Protein AF-A0A9P9IF62-F1 (afdb_monomer_lite)

pLDDT: mean 86.88, std 13.49, range [41.84, 97.5]

InterPro domains:
  IPR002110 Ankyrin repeat [PF12796] (2-82)
  IPR002110 Ankyrin repeat [PS50088] (25-49)
  IPR036770 Ankyrin repeat-containing domain superfamily [G3DSA:1.25.40.20] (1-94)
  IPR036770 Ankyrin repeat-containing domain superfamily [SSF48403] (2-82)

Structure (mmCIF, N/CA/C/O backbone):
data_AF-A0A9P9IF62-F1
#
_entry.id   AF-A0A9P9IF62-F1
#
loop_
_atom_site.group_PDB
_atom_site.id
_atom_site.type_symbol
_atom_site.label_atom_id
_atom_site.label_alt_id
_atom_site.label_comp_id
_atom_site.label_asym_id
_atom_site.label_entity_id
_atom_site.label_seq_id
_atom_site.pdbx_PDB_ins_code
_atom_site.Cartn_x
_atom_site.Cartn_y
_atom_site.Cartn_z
_atom_site.occupancy
_atom_site.B_iso_or_equiv
_atom_site.auth_seq_id
_atom_site.auth_comp_id
_atom_site.auth_asym_id
_atom_site.auth_atom_id
_atom_site.pdbx_PDB_model_num
ATOM 1 N N . MET A 1 1 ? -1.780 19.507 9.208 1.00 41.84 1 MET A N 1
ATOM 2 C CA . MET A 1 1 ? -2.387 19.306 7.871 1.00 41.84 1 MET A CA 1
ATOM 3 C C . MET A 1 1 ? -3.417 18.194 8.026 1.00 41.84 1 MET A C 1
ATOM 5 O O . MET A 1 1 ? -3.038 17.039 7.921 1.00 41.84 1 MET A O 1
ATOM 9 N N . ASN A 1 2 ? -4.679 18.530 8.326 1.00 54.03 2 ASN A N 1
ATOM 10 C CA . ASN A 1 2 ? -5.726 17.548 8.687 1.00 54.03 2 ASN A CA 1
ATOM 11 C C . ASN A 1 2 ? -6.771 17.348 7.570 1.00 54.03 2 ASN A C 1
ATOM 13 O O . ASN A 1 2 ? -7.780 16.687 7.770 1.00 54.03 2 ASN A O 1
ATOM 17 N N . GLY A 1 3 ? -6.542 17.911 6.377 1.00 67.19 3 GLY A N 1
ATOM 18 C CA . GLY A 1 3 ? -7.518 17.859 5.282 1.00 67.19 3 GLY A CA 1
ATOM 19 C C . GLY A 1 3 ? -7.809 16.440 4.783 1.00 67.19 3 GLY A C 1
ATOM 20 O O . GLY A 1 3 ? -8.952 16.134 4.467 1.00 67.19 3 GLY A O 1
ATOM 21 N N . HIS A 1 4 ? -6.807 15.555 4.759 1.00 76.94 4 HIS A N 1
ATOM 22 C CA . HIS A 1 4 ? -7.005 14.176 4.298 1.00 76.94 4 HIS A CA 1
ATOM 23 C C . HIS A 1 4 ? -7.876 13.350 5.253 1.00 76.94 4 HIS A C 1
ATOM 25 O O . HIS A 1 4 ? -8.648 12.519 4.794 1.00 76.94 4 HIS A O 1
ATOM 31 N N . GLU A 1 5 ? -7.788 13.602 6.560 1.00 81.75 5 GLU A N 1
ATOM 32 C CA . GLU A 1 5 ? -8.611 12.929 7.569 1.00 81.75 5 GLU A CA 1
ATOM 33 C C . GLU A 1 5 ? -10.081 13.336 7.431 1.00 81.75 5 GLU A C 1
ATOM 35 O O . GLU A 1 5 ? -10.949 12.476 7.316 1.00 81.75 5 GLU A O 1
ATOM 40 N N . THR A 1 6 ? -10.366 14.642 7.347 1.00 84.94 6 THR A N 1
ATOM 41 C CA . THR A 1 6 ? -11.736 15.144 7.149 1.00 84.94 6 THR A CA 1
ATOM 42 C C . THR A 1 6 ? -12.363 14.583 5.875 1.00 84.94 6 THR A C 1
ATOM 44 O O . THR A 1 6 ? -13.526 14.182 5.886 1.00 84.94 6 THR A O 1
ATOM 47 N N . VAL A 1 7 ? -11.598 14.522 4.781 1.00 88.06 7 VAL A N 1
ATOM 48 C CA . VAL A 1 7 ? -12.068 13.937 3.520 1.00 88.06 7 VAL A CA 1
ATOM 49 C C . VAL A 1 7 ? -12.332 12.439 3.677 1.00 88.06 7 VAL A C 1
ATOM 51 O O . VAL A 1 7 ? -13.394 11.987 3.264 1.00 88.06 7 VAL A O 1
ATOM 54 N N . ALA A 1 8 ? -11.430 11.686 4.315 1.00 87.25 8 ALA A N 1
ATOM 55 C CA . ALA A 1 8 ? -11.619 10.255 4.555 1.00 87.25 8 ALA A CA 1
ATOM 56 C C . ALA A 1 8 ? -12.879 9.978 5.390 1.00 87.25 8 ALA A C 1
ATOM 58 O O . ALA A 1 8 ? -13.708 9.176 4.978 1.00 87.25 8 ALA A O 1
ATOM 59 N N . ILE A 1 9 ? -13.073 10.696 6.502 1.00 85.88 9 ILE A N 1
ATOM 60 C CA . ILE A 1 9 ? -14.276 10.580 7.344 1.00 85.88 9 ILE A CA 1
ATOM 61 C C . ILE A 1 9 ? -15.540 10.893 6.535 1.00 85.88 9 ILE A C 1
ATOM 63 O O . ILE A 1 9 ? -16.528 10.172 6.626 1.00 85.88 9 ILE A O 1
ATOM 67 N N . THR A 1 10 ? -15.508 11.958 5.729 1.00 87.88 10 THR A N 1
ATOM 68 C CA . THR A 1 10 ? -16.667 12.372 4.925 1.00 87.88 10 THR A CA 1
ATOM 69 C C . THR A 1 10 ? -17.027 11.321 3.875 1.00 87.88 10 THR A C 1
ATOM 71 O O . THR A 1 10 ? -18.202 11.005 3.712 1.00 87.88 10 THR A O 1
ATOM 74 N N . LEU A 1 11 ? -16.032 10.767 3.175 1.00 87.75 11 LEU A N 1
ATOM 75 C CA . LEU A 1 11 ? -16.247 9.739 2.155 1.00 87.75 11 LEU A CA 1
ATOM 76 C C . LEU A 1 11 ? -16.741 8.427 2.770 1.00 87.75 11 LEU A C 1
ATOM 78 O O . LEU A 1 11 ? -17.715 7.864 2.286 1.00 87.75 11 LEU A O 1
ATOM 82 N N . LEU A 1 12 ? -16.120 7.974 3.861 1.00 88.62 12 LEU A N 1
ATOM 83 C CA . LEU A 1 12 ? -16.495 6.733 4.549 1.00 88.62 12 LEU A CA 1
ATOM 84 C C . LEU A 1 12 ? -17.864 6.813 5.241 1.00 88.62 12 LEU A C 1
ATOM 86 O O . LEU A 1 12 ? -18.429 5.784 5.594 1.00 88.62 12 LEU A O 1
ATOM 90 N N . GLY A 1 13 ? -18.409 8.017 5.436 1.00 85.94 13 GLY A N 1
ATOM 91 C CA . GLY A 1 13 ? -19.774 8.219 5.924 1.00 85.94 13 GLY A CA 1
ATOM 92 C C . GLY A 1 13 ? -20.861 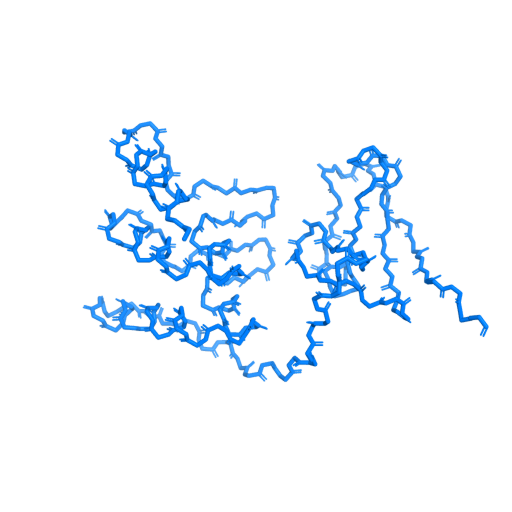8.011 4.863 1.00 85.94 13 GLY A C 1
ATOM 93 O O . GLY A 1 13 ? -22.040 8.131 5.184 1.00 85.94 13 GLY A O 1
ATOM 94 N N . HIS A 1 14 ? -20.490 7.750 3.608 1.00 90.69 14 HIS A N 1
ATOM 95 C CA . HIS A 1 14 ? -21.425 7.514 2.514 1.00 90.69 14 HIS A CA 1
ATOM 96 C C . HIS A 1 14 ? -21.597 6.006 2.276 1.00 90.69 14 HIS A C 1
ATOM 98 O O . HIS A 1 14 ? -20.632 5.330 1.936 1.00 90.69 14 HIS A O 1
ATOM 104 N N . ASP A 1 15 ? -22.830 5.494 2.352 1.00 84.88 15 ASP A N 1
ATOM 105 C CA . ASP A 1 15 ? -23.142 4.051 2.241 1.00 84.88 15 ASP A CA 1
ATOM 106 C C . ASP A 1 15 ? -22.681 3.386 0.928 1.00 84.88 15 ASP A C 1
ATOM 108 O O . ASP A 1 15 ? -22.617 2.166 0.822 1.00 84.88 15 ASP A O 1
ATOM 112 N N . SER A 1 16 ? -22.397 4.182 -0.105 1.00 90.50 16 SER A N 1
ATOM 113 C CA . SER A 1 16 ? -21.923 3.705 -1.407 1.00 90.50 16 SER A CA 1
ATOM 114 C C . SER A 1 16 ? -20.410 3.485 -1.477 1.00 90.50 16 SER A C 1
ATOM 116 O O . SER A 1 16 ? -19.918 3.061 -2.520 1.00 90.50 16 SER A O 1
ATOM 118 N N . VAL A 1 17 ? -19.660 3.862 -0.440 1.00 92.25 17 VAL A N 1
ATOM 119 C CA . VAL A 1 17 ? -18.202 3.737 -0.410 1.00 92.25 17 VAL A CA 1
ATOM 120 C C . VAL A 1 17 ? -17.829 2.411 0.234 1.00 92.25 17 VAL A C 1
ATOM 122 O O . VAL A 1 17 ? -18.095 2.193 1.411 1.00 92.25 17 VAL A O 1
ATOM 125 N N . ASP A 1 18 ? -17.178 1.549 -0.541 1.00 93.94 18 ASP A N 1
ATOM 126 C CA . ASP A 1 18 ? -16.576 0.319 -0.037 1.00 93.94 18 ASP A CA 1
ATOM 127 C C . ASP A 1 18 ? -15.194 0.632 0.577 1.00 93.94 18 ASP A C 1
ATOM 129 O O . ASP A 1 18 ? -14.291 1.078 -0.144 1.00 93.94 18 ASP A O 1
ATOM 133 N N . PRO A 1 19 ? -15.003 0.445 1.898 1.00 94.31 19 PRO A N 1
ATOM 134 C CA . PRO A 1 19 ? -13.738 0.732 2.567 1.00 94.31 19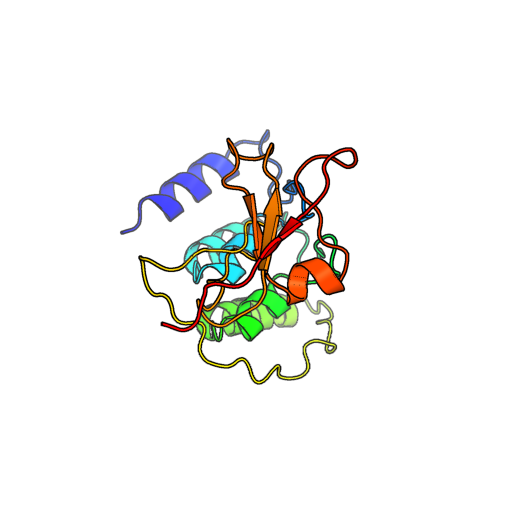 PRO A CA 1
ATOM 135 C C . PRO A 1 19 ? -12.626 -0.281 2.248 1.00 94.31 19 PRO A C 1
ATOM 137 O O . PRO A 1 19 ? -11.471 -0.006 2.582 1.00 94.31 19 PRO A O 1
ATOM 140 N N . ASP A 1 20 ? -12.945 -1.403 1.595 1.00 96.06 20 ASP A N 1
ATOM 141 C CA . ASP A 1 20 ? -11.994 -2.424 1.143 1.00 96.06 20 ASP A CA 1
ATOM 142 C C . ASP A 1 20 ? -11.747 -2.387 -0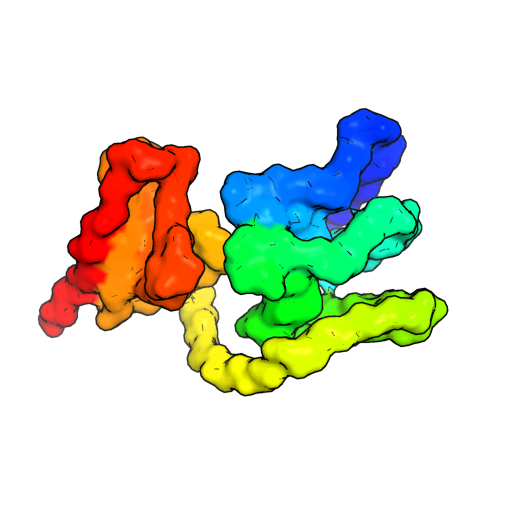.371 1.00 96.06 20 ASP A C 1
ATOM 144 O O . ASP A 1 20 ? -11.018 -3.232 -0.886 1.00 96.06 20 ASP A O 1
ATOM 148 N N . GLN A 1 21 ? -12.279 -1.390 -1.090 1.00 96.00 21 GLN A N 1
ATOM 149 C CA . GLN A 1 21 ? -12.097 -1.280 -2.537 1.00 96.00 21 GLN A CA 1
ATOM 150 C C . GLN A 1 21 ? -10.613 -1.317 -2.931 1.00 96.00 21 GLN A C 1
ATOM 152 O O . GLN A 1 21 ? -9.839 -0.406 -2.629 1.00 96.00 21 GLN A O 1
ATOM 157 N N . GLU A 1 22 ? -10.237 -2.361 -3.661 1.00 96.44 22 GLU A N 1
ATOM 158 C CA . GLU A 1 22 ? -8.861 -2.604 -4.081 1.00 96.44 22 GLU A CA 1
ATOM 159 C C . GLU A 1 22 ? -8.464 -1.762 -5.302 1.00 96.44 22 GLU A C 1
ATOM 161 O O . GLU A 1 22 ? -9.281 -1.496 -6.194 1.00 96.44 22 GLU A O 1
ATOM 166 N N . ASP A 1 23 ? -7.188 -1.365 -5.351 1.00 94.88 23 ASP A N 1
ATOM 167 C CA . ASP A 1 23 ? -6.550 -0.855 -6.564 1.00 94.88 23 ASP A CA 1
ATOM 168 C C . ASP A 1 23 ? -6.139 -1.987 -7.530 1.00 94.88 23 ASP A C 1
ATOM 170 O O . ASP A 1 23 ? -6.380 -3.168 -7.290 1.00 94.88 23 ASP A O 1
ATOM 174 N N . HIS A 1 24 ? -5.488 -1.635 -8.644 1.00 94.88 24 HIS A N 1
ATOM 175 C CA . HIS A 1 24 ? -5.039 -2.608 -9.652 1.00 94.88 24 HIS A CA 1
ATOM 176 C C . HIS A 1 24 ? -4.082 -3.687 -9.104 1.00 94.88 24 HIS A C 1
ATOM 178 O O . HIS A 1 24 ? -3.949 -4.749 -9.705 1.00 94.88 24 HIS A O 1
ATOM 184 N N . TYR A 1 25 ? -3.413 -3.427 -7.980 1.00 95.00 25 TYR A N 1
ATOM 185 C CA . TYR A 1 25 ? -2.469 -4.345 -7.350 1.00 95.00 25 TYR A CA 1
ATOM 186 C C . TYR A 1 25 ? -3.044 -5.028 -6.108 1.00 95.00 25 TYR A C 1
ATOM 188 O O . TYR A 1 25 ? -2.275 -5.628 -5.356 1.00 95.00 25 TYR A O 1
ATOM 196 N N . GLY A 1 26 ? -4.354 -4.930 -5.863 1.00 95.56 26 GLY A N 1
ATOM 197 C CA . GLY A 1 26 ? -4.997 -5.497 -4.676 1.00 95.56 26 GLY A CA 1
ATOM 198 C C . GLY A 1 26 ? -4.762 -4.676 -3.404 1.00 95.56 26 GLY A C 1
ATOM 199 O O . GLY A 1 26 ? -5.008 -5.153 -2.301 1.00 95.56 26 GLY A O 1
ATOM 200 N N . SER A 1 27 ? -4.222 -3.456 -3.505 1.00 95.44 27 SER A N 1
ATOM 201 C CA . SER A 1 27 ? -3.987 -2.629 -2.319 1.00 95.44 27 SER A CA 1
ATOM 202 C C . SER A 1 27 ? -5.310 -2.030 -1.845 1.00 95.44 27 SER A C 1
ATOM 204 O O . SER A 1 27 ? -5.935 -1.253 -2.566 1.00 95.44 27 SER A O 1
ATOM 206 N N . THR A 1 28 ? -5.708 -2.338 -0.612 1.00 96.62 28 THR A N 1
ATOM 207 C CA . THR A 1 28 ? -6.861 -1.708 0.053 1.00 96.62 28 THR A CA 1
ATOM 208 C C . THR A 1 28 ? -6.501 -0.331 0.628 1.00 96.62 28 THR A C 1
ATOM 210 O O . THR A 1 28 ? -5.318 -0.075 0.907 1.00 96.62 28 THR A O 1
ATOM 213 N N . PRO A 1 29 ? -7.487 0.542 0.921 1.00 96.81 29 PRO A N 1
ATOM 214 C CA . PRO A 1 29 ? -7.255 1.818 1.600 1.00 96.81 29 PRO A CA 1
ATOM 215 C C . PRO A 1 29 ? -6.452 1.679 2.901 1.00 96.81 29 PRO A C 1
ATOM 217 O O . PRO A 1 29 ? -5.570 2.499 3.172 1.00 96.81 29 PRO A O 1
ATOM 220 N N . LEU A 1 30 ? -6.692 0.611 3.674 1.00 96.94 30 LEU A N 1
ATOM 221 C CA . LEU A 1 30 ? -5.964 0.322 4.912 1.00 96.94 30 LEU A CA 1
ATOM 222 C C . LEU A 1 30 ? -4.474 0.057 4.648 1.00 96.94 30 LEU A C 1
ATOM 224 O O . LEU A 1 30 ? -3.611 0.633 5.316 1.00 96.94 30 LEU A O 1
ATOM 228 N N . SER A 1 31 ? -4.156 -0.769 3.647 1.00 95.56 31 SER A N 1
ATOM 229 C CA . SER A 1 31 ? -2.768 -1.083 3.282 1.00 95.56 31 SER A CA 1
ATOM 230 C C . SER A 1 31 ? -2.016 0.129 2.713 1.00 95.56 31 SER A C 1
ATOM 232 O O . SER A 1 31 ? -0.848 0.349 3.046 1.00 95.56 31 SER A O 1
ATOM 234 N N . ILE A 1 32 ? -2.694 0.974 1.929 1.00 94.94 32 ILE A N 1
ATOM 235 C CA . ILE A 1 32 ? -2.136 2.215 1.374 1.00 94.94 32 ILE A CA 1
ATOM 236 C C . ILE A 1 32 ? -1.850 3.219 2.498 1.00 94.94 32 ILE A C 1
ATOM 238 O O . ILE A 1 32 ? -0.773 3.820 2.539 1.00 94.94 32 ILE A O 1
ATOM 242 N N . ALA A 1 33 ? -2.776 3.393 3.445 1.00 95.62 33 ALA A N 1
ATOM 243 C CA . ALA A 1 33 ? -2.580 4.289 4.582 1.00 95.62 33 ALA A CA 1
ATOM 244 C C . ALA A 1 33 ? -1.378 3.859 5.442 1.00 95.62 33 ALA A C 1
ATOM 246 O O . ALA A 1 33 ? -0.542 4.699 5.799 1.00 95.62 33 ALA A O 1
ATOM 247 N N . ALA A 1 34 ? -1.237 2.552 5.691 1.00 94.44 34 ALA A N 1
ATOM 248 C CA . ALA A 1 34 ? -0.102 1.996 6.420 1.00 94.44 34 ALA A CA 1
ATOM 249 C C . ALA A 1 34 ? 1.236 2.204 5.693 1.00 94.44 34 ALA A C 1
ATOM 251 O O . ALA A 1 34 ? 2.225 2.618 6.306 1.00 94.44 34 ALA A O 1
ATOM 252 N N . ARG A 1 35 ? 1.243 2.024 4.367 1.00 91.75 35 ARG A N 1
ATOM 253 C CA . ARG A 1 35 ? 2.400 2.239 3.483 1.00 91.75 35 ARG A CA 1
ATOM 254 C C . ARG A 1 35 ? 2.906 3.688 3.460 1.00 91.75 35 ARG A C 1
ATOM 256 O O . ARG A 1 35 ? 4.079 3.915 3.165 1.00 91.75 35 ARG A O 1
ATOM 263 N N . HIS A 1 36 ? 2.053 4.673 3.743 1.00 90.81 36 HIS A N 1
ATOM 264 C CA . HIS A 1 36 ? 2.366 6.102 3.593 1.00 90.81 36 HIS A CA 1
ATOM 265 C C . HIS A 1 36 ? 2.403 6.896 4.910 1.00 90.81 36 HIS A C 1
ATOM 267 O O . HIS A 1 36 ? 2.267 8.123 4.878 1.00 90.81 36 HIS A O 1
ATOM 273 N N . TYR A 1 37 ? 2.609 6.239 6.057 1.00 91.88 37 TYR A N 1
ATOM 274 C CA . TYR A 1 37 ? 2.677 6.899 7.373 1.00 91.88 37 TYR A CA 1
ATOM 275 C C . TYR A 1 37 ? 1.419 7.713 7.703 1.00 91.88 37 TYR A C 1
ATOM 277 O O . TYR A 1 37 ? 1.483 8.811 8.258 1.00 91.88 37 TYR A O 1
ATOM 285 N N . ARG A 1 38 ? 0.245 7.208 7.304 1.00 94.38 38 ARG A N 1
ATOM 286 C CA . ARG A 1 38 ? -1.048 7.865 7.534 1.00 94.38 38 ARG A CA 1
ATOM 287 C C . ARG A 1 38 ? -1.784 7.237 8.715 1.00 94.38 38 ARG A C 1
ATOM 289 O O . ARG A 1 38 ? -2.927 6.817 8.569 1.00 94.38 38 ARG A O 1
ATOM 296 N N . THR A 1 39 ? -1.144 7.221 9.885 1.00 96.06 39 THR A N 1
ATOM 297 C CA . THR A 1 39 ? -1.669 6.594 11.113 1.00 96.06 39 THR A CA 1
ATOM 298 C C . THR A 1 39 ? -3.090 7.051 11.463 1.00 96.06 39 THR A C 1
ATOM 300 O O . THR A 1 39 ? -3.931 6.230 11.811 1.00 96.06 39 THR A O 1
ATOM 303 N N . GLU A 1 40 ? -3.415 8.337 11.303 1.00 95.19 40 GLU A N 1
ATOM 304 C CA . GLU A 1 40 ? -4.778 8.824 11.579 1.00 95.19 40 GLU A CA 1
ATOM 305 C C . GLU A 1 40 ? -5.820 8.290 10.582 1.00 95.19 40 GLU A C 1
ATOM 307 O O . GLU A 1 40 ? -6.929 7.947 10.978 1.00 95.19 40 GLU A O 1
ATOM 312 N N . ILE A 1 41 ? -5.460 8.114 9.304 1.00 95.94 41 ILE A N 1
ATOM 313 C CA . ILE A 1 41 ? -6.355 7.483 8.318 1.00 95.94 41 ILE A CA 1
ATOM 314 C C . ILE A 1 41 ? -6.550 5.999 8.653 1.00 95.94 41 ILE A C 1
ATOM 316 O O . ILE A 1 41 ? -7.665 5.498 8.542 1.00 95.94 41 ILE A O 1
ATOM 320 N N . VAL A 1 42 ? -5.502 5.310 9.121 1.00 97.12 42 VAL A N 1
ATOM 321 C CA . VAL A 1 42 ? -5.608 3.926 9.614 1.00 97.12 42 VAL A CA 1
ATOM 322 C C . VAL A 1 42 ? -6.610 3.844 10.766 1.00 97.12 42 VAL A C 1
ATOM 324 O O . VAL A 1 42 ? -7.523 3.024 10.713 1.00 97.12 42 VAL A O 1
ATOM 327 N N . LYS A 1 43 ? -6.510 4.727 11.767 1.00 96.31 43 LYS A N 1
ATOM 328 C CA . LYS A 1 43 ? -7.466 4.771 12.886 1.00 96.31 43 LYS A CA 1
ATOM 329 C C . LYS A 1 43 ? -8.899 5.009 12.409 1.00 96.31 43 LYS A C 1
ATOM 331 O O . LYS A 1 43 ? -9.798 4.306 12.859 1.00 96.31 43 LYS A O 1
ATOM 336 N N . VAL A 1 44 ? -9.111 5.955 11.489 1.00 95.56 44 VAL A N 1
ATOM 337 C CA . VAL A 1 44 ? -10.437 6.236 10.908 1.00 95.56 44 VAL A CA 1
ATOM 338 C C . VAL A 1 44 ? -11.004 5.000 10.206 1.00 95.56 44 VAL A C 1
ATOM 340 O O . VAL A 1 44 ? -12.144 4.627 10.467 1.00 95.56 44 VAL A O 1
ATOM 343 N N . LEU A 1 45 ? -10.209 4.333 9.366 1.00 96.44 45 LEU A N 1
ATOM 344 C CA . LEU A 1 45 ? -10.618 3.125 8.646 1.00 96.44 45 LEU A CA 1
ATOM 345 C C . LEU A 1 45 ? -10.983 1.983 9.604 1.00 96.44 45 LEU A C 1
ATOM 347 O O . LEU A 1 45 ? -12.054 1.394 9.476 1.00 96.44 45 LEU A O 1
ATOM 351 N N . LEU A 1 46 ? -10.151 1.712 10.611 1.00 96.06 46 LEU A N 1
ATOM 352 C CA . LEU A 1 46 ? -10.412 0.678 11.619 1.00 96.06 46 LEU A CA 1
ATOM 353 C C . LEU A 1 46 ? -11.651 0.990 12.474 1.00 96.06 46 LEU A C 1
ATOM 355 O O . LEU A 1 46 ? -12.414 0.085 12.821 1.00 96.06 46 LEU A O 1
ATOM 359 N N . ALA A 1 47 ? -11.881 2.268 12.792 1.00 94.69 47 ALA A N 1
ATOM 360 C CA . ALA A 1 47 ? -13.034 2.714 13.571 1.00 94.69 47 ALA A CA 1
ATOM 361 C C . ALA A 1 47 ? -14.372 2.473 12.855 1.00 94.69 47 ALA A C 1
ATOM 363 O O . ALA A 1 47 ? -15.391 2.330 13.530 1.00 94.69 47 ALA A O 1
ATOM 364 N N . THR A 1 48 ? -14.382 2.363 11.520 1.00 91.69 48 THR A N 1
ATOM 365 C CA . THR A 1 48 ? -15.594 1.978 10.773 1.00 91.69 48 THR A CA 1
ATOM 366 C C . THR A 1 48 ? -16.070 0.568 11.124 1.00 91.69 48 THR A C 1
ATOM 368 O O . THR A 1 48 ? -17.258 0.276 11.014 1.00 91.69 48 THR A O 1
ATOM 371 N N . GLY A 1 49 ? -15.151 -0.317 11.533 1.00 90.56 49 GLY A N 1
ATOM 372 C CA . GLY A 1 49 ? -15.419 -1.730 11.795 1.00 90.56 49 GLY A CA 1
ATOM 373 C C . GLY A 1 49 ? -15.779 -2.561 10.560 1.00 90.56 49 GLY A C 1
ATOM 374 O O . GLY A 1 49 ? -16.098 -3.733 10.727 1.00 90.56 49 GLY A O 1
ATOM 375 N N . GLN A 1 50 ? -15.727 -1.977 9.361 1.00 91.44 50 GLN A N 1
ATOM 376 C CA . GLN A 1 50 ? -16.129 -2.615 8.103 1.00 91.44 50 GLN A CA 1
ATOM 377 C C . GLN A 1 50 ? -14.942 -3.151 7.295 1.00 91.44 50 GLN A C 1
ATOM 379 O O . GLN A 1 50 ? -15.145 -3.958 6.401 1.00 91.44 50 GLN A O 1
ATOM 384 N N . VAL A 1 51 ? -13.721 -2.717 7.621 1.00 94.75 51 VAL A N 1
ATOM 385 C CA . VAL A 1 51 ? -12.501 -3.102 6.898 1.00 94.75 51 VAL A CA 1
ATOM 386 C C . VAL A 1 51 ? -12.068 -4.537 7.187 1.00 94.75 51 VAL A C 1
ATOM 388 O O . VAL A 1 51 ? -12.046 -4.985 8.342 1.00 94.75 51 VAL A O 1
ATOM 391 N N . THR A 1 52 ? -11.616 -5.224 6.145 1.00 94.75 52 THR A N 1
ATOM 392 C CA . THR A 1 52 ? -10.995 -6.545 6.215 1.00 94.75 52 THR A CA 1
ATOM 393 C C . THR A 1 52 ? -9.534 -6.393 6.634 1.00 94.75 52 THR A C 1
ATOM 395 O O . THR A 1 52 ? -8.661 -6.025 5.848 1.00 94.75 52 THR A O 1
ATOM 398 N N . PHE A 1 53 ? -9.263 -6.663 7.913 1.00 92.94 53 PHE A N 1
ATOM 399 C CA . PHE A 1 53 ? -7.967 -6.396 8.547 1.00 92.94 53 PHE A CA 1
ATOM 400 C C . PHE A 1 53 ? -6.782 -7.117 7.882 1.00 92.94 53 PHE A C 1
ATOM 402 O O . PHE A 1 53 ? -5.719 -6.520 7.701 1.00 92.94 53 PHE A O 1
ATOM 409 N N . ASP A 1 54 ? -6.962 -8.387 7.517 1.00 91.06 54 ASP A N 1
ATOM 410 C CA . ASP A 1 54 ? -5.924 -9.277 6.988 1.00 91.06 54 ASP A CA 1
ATOM 411 C C . ASP A 1 54 ? -5.923 -9.373 5.455 1.00 91.06 54 ASP A C 1
ATOM 413 O O . ASP A 1 54 ? -5.300 -10.283 4.896 1.00 91.06 54 ASP A O 1
ATOM 417 N N . SER A 1 55 ? -6.587 -8.430 4.774 1.00 92.94 55 SER A N 1
ATOM 418 C CA . SER A 1 55 ? -6.563 -8.353 3.314 1.00 92.94 55 SER A CA 1
ATOM 419 C C . SER A 1 55 ? -5.124 -8.272 2.793 1.00 92.94 55 SER A C 1
ATOM 421 O O . SER A 1 55 ? -4.244 -7.633 3.389 1.00 92.94 55 SER A O 1
ATOM 423 N N . ARG A 1 56 ? -4.886 -8.967 1.680 1.00 92.81 56 ARG A N 1
ATOM 424 C CA . ARG A 1 56 ? -3.579 -9.111 1.046 1.00 92.81 56 ARG A CA 1
ATOM 425 C C . ARG A 1 56 ? -3.638 -8.558 -0.359 1.00 92.81 56 ARG A C 1
ATOM 427 O O . ARG A 1 56 ? -4.513 -8.932 -1.131 1.00 92.81 56 ARG A O 1
ATOM 434 N N . ASP A 1 57 ? -2.639 -7.757 -0.698 1.00 93.19 57 ASP A N 1
ATOM 435 C CA . ASP A 1 57 ? -2.452 -7.334 -2.078 1.00 93.19 57 ASP A CA 1
ATOM 436 C C . ASP A 1 57 ? -2.037 -8.511 -2.983 1.00 93.19 57 ASP A C 1
ATOM 438 O O . ASP A 1 57 ? -1.782 -9.625 -2.509 1.00 93.19 57 ASP A O 1
ATOM 442 N N . CYS A 1 58 ? -1.931 -8.288 -4.298 1.00 92.44 58 CYS A N 1
ATOM 443 C CA . CYS A 1 58 ? -1.591 -9.339 -5.270 1.00 92.44 58 CYS A CA 1
ATOM 444 C C . CYS A 1 58 ? -0.228 -10.014 -5.018 1.00 92.44 58 CYS A C 1
ATOM 446 O O . CYS A 1 58 ? 0.094 -11.015 -5.656 1.00 92.44 58 CYS A O 1
ATOM 448 N N . PHE A 1 59 ? 0.575 -9.483 -4.097 1.00 89.19 59 PHE A N 1
ATOM 449 C CA . PHE A 1 59 ? 1.882 -9.999 -3.712 1.00 89.19 59 PHE A CA 1
ATOM 450 C C . PHE A 1 59 ? 1.880 -10.611 -2.303 1.00 89.19 59 PHE A C 1
ATOM 452 O O . PHE A 1 59 ? 2.943 -10.918 -1.764 1.00 89.19 59 PHE A O 1
ATOM 459 N N . GLY A 1 60 ? 0.704 -10.786 -1.696 1.00 90.06 60 GLY A N 1
ATOM 460 C CA . GLY A 1 60 ? 0.534 -11.407 -0.386 1.00 90.06 60 GLY A CA 1
ATOM 461 C C . GLY A 1 60 ? 0.799 -10.479 0.801 1.00 90.06 60 GLY A C 1
ATOM 462 O O . GLY A 1 60 ? 0.910 -10.972 1.924 1.00 90.06 60 GLY A O 1
ATOM 463 N N . ARG A 1 61 ? 0.918 -9.162 0.587 1.00 90.44 61 ARG A N 1
ATOM 464 C CA . ARG A 1 61 ? 1.328 -8.201 1.624 1.00 90.44 61 ARG A CA 1
ATOM 465 C C . ARG A 1 61 ? 0.111 -7.599 2.321 1.00 90.44 61 ARG A C 1
ATOM 467 O O . ARG A 1 61 ? -0.813 -7.136 1.655 1.00 90.44 61 ARG A O 1
ATOM 474 N N . THR A 1 62 ? 0.135 -7.566 3.652 1.00 93.56 62 THR A N 1
ATOM 475 C CA . THR A 1 62 ? -0.922 -6.974 4.491 1.00 93.56 62 THR A CA 1
ATOM 476 C C . THR A 1 62 ? -0.626 -5.515 4.846 1.00 93.56 62 THR A C 1
ATOM 478 O O . THR A 1 62 ? 0.462 -4.989 4.590 1.00 93.56 62 THR A O 1
ATOM 481 N N . SER A 1 63 ? -1.588 -4.840 5.482 1.00 94.62 63 SER A N 1
ATOM 482 C CA . SER A 1 63 ? -1.382 -3.505 6.060 1.00 94.62 63 SER A CA 1
ATOM 483 C C . SER A 1 63 ? -0.250 -3.479 7.101 1.00 94.62 63 SER A C 1
ATOM 485 O O . SER A 1 63 ? 0.562 -2.551 7.089 1.00 94.62 63 SER A O 1
ATOM 487 N N . LEU A 1 64 ? -0.135 -4.516 7.939 1.00 93.75 64 LEU A N 1
ATOM 488 C CA . LEU A 1 64 ? 0.935 -4.644 8.933 1.00 93.75 64 LEU A CA 1
ATOM 489 C C . LEU A 1 64 ? 2.310 -4.836 8.281 1.00 93.75 64 LEU A C 1
ATOM 491 O O . LEU A 1 64 ? 3.258 -4.142 8.654 1.00 93.75 64 LEU A O 1
ATOM 495 N N . TRP A 1 65 ? 2.397 -5.687 7.252 1.00 91.44 65 TRP A N 1
ATOM 496 C CA . TRP A 1 65 ? 3.621 -5.868 6.467 1.00 91.44 65 TRP A CA 1
ATOM 497 C C . TRP A 1 65 ? 4.132 -4.526 5.924 1.00 91.44 65 TRP A C 1
ATOM 499 O O . TRP A 1 65 ? 5.317 -4.202 6.027 1.00 91.44 65 TRP A O 1
ATOM 509 N N . TRP A 1 66 ? 3.225 -3.696 5.391 1.00 91.69 66 TRP A N 1
ATOM 510 C CA . TRP A 1 66 ? 3.567 -2.364 4.893 1.00 91.69 66 TRP A CA 1
ATOM 511 C C . TRP A 1 66 ? 4.026 -1.412 5.994 1.00 91.69 66 TRP A C 1
ATOM 513 O O . TRP A 1 66 ? 4.995 -0.684 5.777 1.00 91.69 66 TRP A O 1
ATOM 523 N N . ALA A 1 67 ? 3.376 -1.413 7.160 1.00 91.69 67 ALA A N 1
ATOM 524 C CA . ALA A 1 67 ? 3.797 -0.588 8.291 1.00 91.69 67 ALA A CA 1
ATOM 525 C C . ALA A 1 67 ? 5.233 -0.932 8.722 1.00 91.69 67 ALA A C 1
ATOM 527 O O . ALA A 1 67 ? 6.085 -0.042 8.792 1.00 91.69 67 ALA A O 1
ATOM 528 N N . ARG A 1 68 ? 5.532 -2.226 8.887 1.00 89.62 68 ARG A N 1
ATOM 529 C CA . ARG A 1 68 ? 6.860 -2.739 9.258 1.00 89.62 68 ARG A CA 1
ATOM 530 C C . ARG A 1 68 ? 7.922 -2.421 8.222 1.00 89.62 68 ARG A C 1
ATOM 532 O O . ARG A 1 68 ? 8.950 -1.837 8.551 1.00 89.62 68 ARG A O 1
ATOM 539 N N . ARG A 1 69 ? 7.647 -2.703 6.944 1.00 86.81 69 ARG A N 1
ATOM 540 C CA . ARG A 1 69 ? 8.573 -2.404 5.842 1.00 86.81 69 ARG A CA 1
ATOM 541 C C . ARG A 1 69 ? 8.924 -0.921 5.748 1.00 86.81 69 ARG A C 1
ATOM 543 O O . ARG A 1 69 ? 9.995 -0.559 5.273 1.00 86.81 69 ARG A O 1
ATOM 550 N N . ARG A 1 70 ? 8.010 -0.040 6.140 1.00 86.00 70 ARG A N 1
ATOM 551 C CA . ARG A 1 70 ? 8.242 1.406 6.146 1.00 86.00 70 ARG A CA 1
ATOM 552 C C . ARG A 1 70 ? 8.885 1.885 7.453 1.00 86.00 70 ARG A C 1
ATOM 554 O O . ARG A 1 70 ? 9.231 3.059 7.538 1.00 86.00 70 ARG A O 1
ATOM 561 N N . GLY A 1 71 ? 9.051 1.031 8.461 1.00 87.56 71 GLY A N 1
ATOM 562 C CA . GLY A 1 71 ? 9.472 1.448 9.801 1.00 87.56 71 GLY A CA 1
ATOM 563 C C . GLY A 1 71 ? 8.465 2.400 10.454 1.00 87.56 71 GLY A C 1
ATOM 564 O O . GLY A 1 71 ? 8.842 3.306 11.190 1.00 87.56 71 GLY A O 1
ATOM 565 N N . ASN A 1 72 ? 7.182 2.260 10.116 1.00 89.81 72 ASN A N 1
ATOM 566 C CA . ASN A 1 72 ? 6.093 3.092 10.609 1.00 89.81 72 ASN A CA 1
ATOM 567 C C . ASN A 1 72 ? 5.561 2.531 11.936 1.00 89.81 72 ASN A C 1
ATOM 569 O O . ASN A 1 72 ? 4.482 1.934 11.980 1.00 89.81 72 ASN A O 1
ATOM 573 N N . THR A 1 73 ? 6.341 2.715 13.001 1.00 92.75 73 THR A N 1
ATOM 574 C CA . THR A 1 73 ? 6.075 2.153 14.335 1.00 92.75 73 THR A CA 1
ATOM 575 C C . THR A 1 73 ? 4.711 2.558 14.887 1.00 92.75 73 THR A C 1
ATOM 577 O O . THR A 1 73 ? 4.012 1.721 15.443 1.00 92.75 73 THR A O 1
ATOM 580 N N . ASP A 1 74 ? 4.282 3.804 14.665 1.00 95.62 74 ASP A N 1
ATOM 581 C CA . ASP A 1 74 ? 2.996 4.303 15.168 1.00 95.62 74 ASP A CA 1
ATOM 582 C C . ASP A 1 74 ? 1.808 3.559 14.541 1.00 95.62 74 ASP A C 1
ATOM 584 O O . ASP A 1 74 ? 0.817 3.256 15.201 1.00 95.62 74 ASP A O 1
ATOM 588 N N . THR A 1 75 ? 1.878 3.275 13.237 1.00 95.62 75 THR A N 1
ATOM 589 C CA . THR A 1 75 ? 0.831 2.489 12.573 1.00 95.62 75 THR A CA 1
ATOM 590 C C . THR A 1 75 ? 0.921 1.013 12.932 1.00 95.62 75 THR A C 1
ATOM 592 O O . THR A 1 75 ? -0.119 0.378 13.084 1.00 95.62 75 THR A O 1
ATOM 595 N N . GLU A 1 76 ? 2.130 0.465 13.064 1.00 94.62 76 GLU A N 1
ATOM 596 C CA . GLU A 1 76 ? 2.320 -0.907 13.538 1.00 94.62 76 GLU A CA 1
ATOM 597 C C . GLU A 1 76 ? 1.655 -1.106 14.906 1.00 94.62 76 GLU A C 1
ATOM 599 O O . GLU A 1 76 ? 0.850 -2.023 15.055 1.00 94.62 76 GLU A O 1
ATOM 604 N N . GLU A 1 77 ? 1.901 -0.206 15.861 1.00 96.00 77 GLU A N 1
ATOM 605 C CA . GLU A 1 77 ? 1.291 -0.250 17.193 1.00 96.00 77 GLU A CA 1
ATOM 606 C C . GLU A 1 77 ? -0.242 -0.215 17.117 1.00 96.00 77 GLU A C 1
ATOM 608 O O . GLU A 1 77 ? -0.907 -1.055 17.719 1.00 96.00 77 GLU A O 1
ATOM 613 N N . VAL A 1 78 ? -0.817 0.692 16.316 1.00 97.50 78 VAL A N 1
ATOM 614 C CA . VAL A 1 78 ? -2.278 0.789 16.126 1.00 97.50 78 VAL A CA 1
ATOM 615 C C . VAL A 1 78 ? -2.874 -0.493 15.534 1.00 97.50 78 VAL A C 1
ATOM 617 O O . VAL A 1 78 ? -3.945 -0.924 15.961 1.00 97.50 78 VAL A O 1
ATOM 620 N N . LEU A 1 79 ? -2.215 -1.098 14.541 1.00 95.56 79 LEU A N 1
ATOM 621 C CA . LEU A 1 79 ? -2.698 -2.325 13.902 1.00 95.56 79 LEU A CA 1
ATOM 622 C C . LEU A 1 79 ? -2.622 -3.526 14.854 1.00 95.56 79 LEU A C 1
ATOM 624 O O . LEU A 1 79 ? -3.564 -4.318 14.899 1.00 95.56 79 LEU A O 1
ATOM 628 N N . LEU A 1 80 ? -1.538 -3.647 15.626 1.00 95.00 80 LEU A N 1
ATOM 629 C CA . LEU A 1 80 ? -1.362 -4.714 16.614 1.00 95.00 80 LEU A CA 1
ATOM 630 C C . LEU A 1 80 ? -2.365 -4.590 17.767 1.00 95.00 80 LEU A C 1
ATOM 632 O O . LEU A 1 80 ? -3.024 -5.572 18.098 1.00 95.00 80 LEU A O 1
ATOM 636 N N . ASP A 1 81 ? -2.546 -3.386 18.315 1.00 96.38 81 ASP A N 1
ATOM 637 C CA . ASP A 1 81 ? -3.535 -3.107 19.365 1.00 96.38 81 ASP A CA 1
ATOM 638 C C . ASP A 1 81 ? -4.964 -3.435 18.899 1.00 96.38 81 ASP A C 1
ATOM 640 O O . ASP A 1 81 ? -5.745 -4.055 19.627 1.00 96.38 81 ASP A O 1
ATOM 644 N N . TYR A 1 82 ? -5.310 -3.081 17.658 1.00 95.81 82 TYR A N 1
ATOM 645 C CA . TYR A 1 82 ? -6.608 -3.423 17.078 1.00 95.81 82 TYR A CA 1
ATOM 646 C C . TYR A 1 82 ? -6.806 -4.939 16.934 1.00 95.81 82 TYR A C 1
ATOM 648 O O . TYR A 1 82 ? -7.876 -5.450 17.282 1.00 95.81 82 TYR A O 1
ATOM 656 N N . ALA A 1 83 ? -5.792 -5.658 16.439 1.00 93.81 83 ALA A N 1
ATOM 657 C CA . ALA A 1 83 ? -5.843 -7.109 16.281 1.00 93.81 83 ALA A CA 1
ATOM 658 C C . ALA A 1 83 ? -5.972 -7.823 17.632 1.00 93.81 83 ALA A C 1
ATOM 660 O O . ALA A 1 83 ? -6.854 -8.670 17.791 1.00 93.81 83 ALA A O 1
ATOM 661 N N . GLU A 1 84 ? -5.161 -7.434 18.621 1.00 94.75 84 GLU A N 1
ATOM 662 C CA . GLU A 1 84 ? -5.185 -7.983 19.979 1.00 94.75 84 GLU A CA 1
ATOM 663 C C . GLU A 1 84 ? -6.563 -7.799 20.623 1.00 94.75 84 GLU A C 1
ATOM 665 O O . GLU A 1 84 ? -7.178 -8.769 21.072 1.00 94.75 84 GLU A O 1
ATOM 670 N N . LYS A 1 85 ? -7.112 -6.577 20.584 1.00 95.25 85 LYS A N 1
ATOM 671 C CA . LYS A 1 85 ? -8.437 -6.260 21.148 1.00 95.25 85 LYS A CA 1
ATOM 672 C C . LYS A 1 85 ? -9.574 -7.072 20.537 1.00 95.25 85 LYS A C 1
ATOM 674 O O . LYS A 1 85 ? -10.611 -7.239 21.179 1.00 95.25 85 LYS A O 1
ATOM 679 N N . ARG A 1 86 ? -9.411 -7.551 19.304 1.00 94.38 86 ARG A N 1
ATOM 680 C CA . ARG A 1 86 ? -10.414 -8.355 18.592 1.00 94.38 86 ARG A CA 1
ATOM 681 C C . ARG A 1 86 ? -10.073 -9.841 18.523 1.00 94.38 86 ARG A C 1
ATOM 683 O O . ARG A 1 86 ? -10.854 -10.597 17.951 1.00 94.38 86 ARG A O 1
ATOM 690 N N . GLY A 1 87 ? -8.950 -10.266 19.106 1.00 92.38 87 GLY A N 1
ATOM 691 C CA . GLY A 1 87 ? -8.468 -11.644 19.021 1.00 92.38 87 GLY A CA 1
ATOM 692 C C . GLY A 1 87 ? -8.222 -12.102 17.581 1.00 92.38 87 GLY A C 1
ATOM 693 O O . GLY A 1 87 ? -8.417 -13.277 17.272 1.00 92.38 87 GLY A O 1
ATOM 694 N N . MET A 1 88 ? -7.863 -11.178 16.685 1.00 88.19 88 MET A N 1
ATOM 695 C CA . MET A 1 88 ? -7.591 -11.490 15.284 1.00 88.19 88 MET A CA 1
ATOM 696 C C . MET A 1 88 ? -6.166 -12.039 15.154 1.00 88.19 88 MET A C 1
ATOM 698 O O . MET A 1 88 ? -5.241 -11.458 15.726 1.00 88.19 88 MET A O 1
ATOM 702 N N . PRO A 1 89 ? -5.959 -13.145 14.417 1.00 82.75 89 PRO A N 1
ATOM 703 C CA . PRO A 1 89 ? -4.621 -13.660 14.183 1.00 82.75 89 PRO A CA 1
ATOM 704 C C . PRO A 1 89 ? -3.825 -12.660 13.345 1.00 82.75 89 PRO A C 1
ATOM 706 O O . PRO A 1 89 ? -4.316 -12.133 12.345 1.00 82.75 89 PRO A O 1
ATOM 709 N N . VAL A 1 90 ? -2.579 -12.429 13.740 1.00 82.31 90 VAL A N 1
ATOM 710 C CA . VAL A 1 90 ? -1.619 -11.669 12.944 1.00 82.31 90 VAL A CA 1
ATOM 711 C C . VAL A 1 90 ? -0.799 -12.664 12.132 1.00 82.31 90 VAL A C 1
ATOM 713 O O . VAL A 1 90 ? -0.446 -13.739 12.612 1.00 82.31 90 VAL A O 1
ATOM 716 N N . CYS A 1 91 ? -0.543 -12.355 10.864 1.00 68.56 91 CYS A N 1
ATOM 717 C CA . CYS A 1 91 ? 0.338 -13.183 10.055 1.00 68.56 91 CYS A CA 1
ATOM 718 C C . CYS A 1 91 ? 1.799 -12.934 10.461 1.00 68.56 91 CYS A C 1
ATOM 720 O O . CYS A 1 91 ? 2.391 -11.931 10.080 1.00 68.56 91 CYS A O 1
ATOM 722 N N . ASP A 1 92 ? 2.394 -13.874 11.193 1.00 62.00 92 ASP A N 1
ATOM 723 C CA . ASP A 1 92 ? 3.780 -13.777 11.685 1.00 62.00 92 ASP A CA 1
ATOM 724 C C . ASP A 1 92 ? 4.855 -13.939 10.587 1.00 62.00 92 ASP A C 1
ATOM 726 O O . ASP A 1 92 ? 6.045 -13.857 10.876 1.00 62.00 92 ASP A O 1
ATOM 730 N N . ASN A 1 93 ? 4.468 -14.109 9.312 1.00 58.12 93 ASN A N 1
ATOM 731 C CA . ASN A 1 93 ? 5.400 -14.152 8.167 1.00 58.12 93 ASN A CA 1
ATOM 732 C C . ASN A 1 93 ? 6.073 -12.794 7.859 1.00 58.12 93 ASN A C 1
ATOM 734 O O . ASN A 1 93 ? 6.818 -12.674 6.887 1.00 58.12 93 ASN A O 1
ATOM 738 N N . ASP A 1 94 ? 5.830 -11.781 8.684 1.00 54.28 94 ASP A N 1
ATOM 739 C CA . ASP A 1 94 ? 6.456 -10.459 8.660 1.00 54.28 94 ASP A CA 1
ATOM 740 C C . ASP A 1 94 ? 7.831 -10.456 9.368 1.00 54.28 94 ASP A C 1
ATOM 742 O O . ASP A 1 94 ? 8.155 -9.522 10.109 1.00 54.28 94 ASP A O 1
ATOM 746 N N . GLU A 1 95 ? 8.637 -11.512 9.205 1.00 50.78 95 GLU A N 1
ATOM 747 C CA . GLU A 1 95 ? 9.987 -11.541 9.773 1.00 50.78 95 GLU A CA 1
ATOM 748 C C . GLU A 1 95 ? 10.789 -10.326 9.280 1.00 50.78 95 GLU A C 1
ATOM 750 O O . GLU A 1 95 ? 10.816 -9.998 8.092 1.00 50.78 95 GLU A O 1
ATOM 755 N N . PHE A 1 96 ? 11.388 -9.644 10.256 1.00 47.59 96 PHE A N 1
ATOM 756 C CA . PHE A 1 96 ? 12.085 -8.364 10.191 1.00 47.59 96 PHE A CA 1
ATOM 757 C C . PHE A 1 96 ? 12.900 -8.198 8.896 1.00 47.59 96 PHE A C 1
ATOM 759 O O . PHE A 1 96 ? 14.016 -8.702 8.773 1.00 47.59 96 PHE A O 1
ATOM 766 N N . ILE A 1 97 ? 12.354 -7.480 7.911 1.00 54.97 97 ILE A N 1
ATOM 767 C CA . ILE A 1 97 ? 13.123 -7.127 6.718 1.00 54.97 97 ILE A CA 1
AT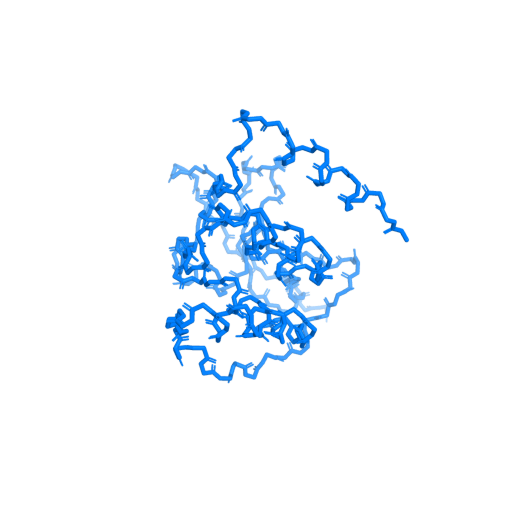OM 768 C C . ILE A 1 97 ? 14.047 -5.981 7.128 1.00 54.97 97 ILE A C 1
ATOM 770 O O . ILE A 1 97 ? 13.574 -4.862 7.334 1.00 54.97 97 ILE A O 1
ATOM 774 N N . GLU A 1 98 ? 15.353 -6.244 7.242 1.00 49.66 98 GLU A N 1
ATOM 775 C CA . GLU A 1 98 ? 16.373 -5.191 7.269 1.00 49.66 98 GLU A CA 1
ATOM 776 C C . GLU A 1 98 ? 16.296 -4.409 5.951 1.00 49.66 98 GLU A C 1
ATOM 778 O O . GLU A 1 98 ? 16.951 -4.725 4.960 1.00 49.66 98 GLU A O 1
ATOM 783 N N . VAL A 1 99 ? 15.424 -3.406 5.901 1.00 54.91 99 VAL A N 1
ATOM 784 C CA . VAL A 1 99 ? 15.331 -2.511 4.756 1.00 54.91 99 VAL A CA 1
ATOM 785 C C . VAL A 1 99 ? 16.387 -1.429 4.898 1.00 54.91 99 VAL A C 1
ATOM 787 O O . VAL A 1 99 ? 16.380 -0.640 5.845 1.00 54.91 99 VAL A O 1
ATOM 790 N N . SER A 1 100 ? 17.294 -1.369 3.924 1.00 53.94 100 SER A N 1
ATOM 791 C CA . SER A 1 100 ? 18.137 -0.194 3.731 1.00 53.94 100 SER A CA 1
ATOM 792 C C . SER A 1 100 ? 17.251 1.059 3.647 1.00 53.94 100 SER A C 1
ATOM 794 O O . SER A 1 100 ? 16.157 0.989 3.076 1.00 53.94 100 SER A O 1
ATOM 796 N N . PRO A 1 101 ? 17.674 2.200 4.224 1.00 52.56 101 PRO A N 1
ATOM 797 C CA . PRO A 1 101 ? 16.856 3.401 4.256 1.00 52.56 101 PRO A CA 1
ATOM 798 C C . PRO A 1 101 ? 16.454 3.787 2.834 1.00 52.56 101 PRO A C 1
ATOM 800 O O . PRO A 1 101 ? 17.299 4.157 2.021 1.00 52.56 101 PRO A O 1
ATOM 803 N N . ILE A 1 102 ? 15.159 3.694 2.528 1.00 56.75 102 ILE A N 1
ATOM 804 C CA . ILE A 1 102 ? 14.628 4.134 1.240 1.00 56.75 102 ILE A CA 1
ATOM 805 C C . ILE A 1 102 ? 14.844 5.646 1.192 1.00 56.75 102 ILE A C 1
ATOM 807 O O . ILE A 1 102 ? 14.217 6.395 1.949 1.00 56.75 102 ILE A O 1
ATOM 811 N N . SER A 1 103 ? 15.769 6.098 0.346 1.00 53.66 103 SER A N 1
ATOM 812 C CA . SER A 1 103 ? 16.053 7.517 0.186 1.00 53.66 103 SER A CA 1
ATOM 813 C C . SER A 1 103 ? 14.808 8.191 -0.399 1.00 53.66 103 SER A C 1
ATOM 815 O O . SER A 1 103 ? 14.400 7.988 -1.541 1.00 53.66 103 SER A O 1
ATOM 817 N N . ASN A 1 104 ? 14.134 8.994 0.420 1.00 51.94 104 ASN A N 1
ATOM 818 C CA . ASN A 1 104 ? 12.969 9.776 0.005 1.00 51.94 104 ASN A CA 1
ATOM 819 C C . ASN A 1 104 ? 13.441 11.060 -0.711 1.00 51.94 104 ASN A C 1
ATOM 821 O O . ASN A 1 104 ? 13.033 12.173 -0.365 1.00 51.94 104 ASN A O 1
ATOM 825 N N . ASN A 1 105 ? 14.369 10.924 -1.665 1.00 56.00 105 ASN A N 1
ATOM 826 C CA . ASN A 1 105 ? 14.823 12.048 -2.468 1.00 56.00 105 ASN A CA 1
ATOM 827 C C . ASN A 1 105 ? 13.730 12.396 -3.492 1.00 56.00 105 ASN A C 1
ATOM 829 O O . ASN A 1 105 ? 13.257 11.549 -4.243 1.00 56.00 105 ASN A O 1
ATOM 833 N N . ARG A 1 106 ? 13.306 13.663 -3.502 1.00 52.81 106 ARG A N 1
ATOM 834 C CA . ARG A 1 106 ? 12.204 14.172 -4.338 1.00 52.81 106 ARG A CA 1
ATOM 835 C C . ARG A 1 106 ? 12.499 14.132 -5.839 1.00 52.81 106 ARG A C 1
ATOM 837 O O . ARG A 1 106 ? 11.583 14.360 -6.622 1.00 52.81 106 ARG A O 1
ATOM 844 N N . THR A 1 107 ? 13.748 13.891 -6.230 1.00 60.62 107 THR A N 1
ATOM 845 C CA . THR A 1 107 ? 14.159 13.726 -7.630 1.00 60.62 107 THR A CA 1
ATOM 846 C C . THR A 1 107 ? 14.220 12.266 -8.068 1.00 60.62 107 THR A C 1
ATOM 848 O O . THR A 1 107 ? 14.379 12.011 -9.257 1.00 60.62 107 THR A O 1
ATOM 851 N N . SER A 1 108 ? 14.094 11.313 -7.141 1.00 68.31 108 SER A N 1
ATOM 852 C CA . SER A 1 108 ? 14.228 9.897 -7.461 1.00 68.31 108 SER A CA 1
ATOM 853 C C . SER A 1 108 ? 12.977 9.359 -8.144 1.00 68.31 108 SER A C 1
ATOM 855 O O . SER A 1 108 ? 11.838 9.706 -7.820 1.00 68.31 108 SER A O 1
ATOM 857 N N . ARG A 1 109 ? 13.211 8.465 -9.100 1.00 86.44 109 ARG A N 1
ATOM 858 C CA . ARG A 1 109 ? 12.182 7.637 -9.723 1.00 86.44 109 ARG A CA 1
ATOM 859 C C . ARG A 1 109 ? 11.479 6.815 -8.644 1.00 86.44 109 ARG A C 1
ATOM 861 O O . ARG A 1 109 ? 12.105 6.398 -7.676 1.00 86.44 109 ARG A O 1
ATOM 868 N N . TRP A 1 110 ? 10.186 6.568 -8.795 1.00 89.69 110 TRP A N 1
ATOM 869 C CA . TRP A 1 110 ? 9.399 5.768 -7.857 1.00 89.69 110 TRP A CA 1
ATOM 870 C C . TRP A 1 110 ? 8.824 4.559 -8.579 1.00 89.69 110 TRP A C 1
ATOM 872 O O . TRP A 1 110 ? 8.611 4.588 -9.784 1.00 89.69 110 TRP A O 1
ATOM 882 N N . CYS A 1 111 ? 8.616 3.474 -7.846 1.00 91.75 111 CYS A N 1
ATOM 883 C CA . CYS A 1 111 ? 7.939 2.296 -8.358 1.00 91.75 111 CYS A CA 1
ATOM 884 C C . CYS A 1 111 ? 6.426 2.518 -8.286 1.00 91.75 111 CYS A C 1
ATOM 886 O O . CYS A 1 111 ? 5.897 2.702 -7.191 1.00 91.75 111 CYS A O 1
ATOM 888 N N . ASP A 1 112 ? 5.718 2.431 -9.408 1.00 93.94 112 ASP A N 1
ATOM 889 C CA . ASP A 1 112 ? 4.260 2.580 -9.476 1.00 93.94 112 ASP A CA 1
ATOM 890 C C . ASP A 1 112 ? 3.502 1.459 -8.738 1.00 93.94 112 ASP A C 1
ATOM 892 O O . ASP A 1 112 ? 2.328 1.619 -8.420 1.00 93.94 112 ASP A O 1
ATOM 896 N N . ILE A 1 113 ? 4.165 0.336 -8.429 1.00 92.81 113 ILE A N 1
ATOM 897 C CA . ILE A 1 113 ? 3.566 -0.805 -7.714 1.00 92.81 113 ILE A CA 1
ATOM 898 C C . ILE A 1 113 ? 3.689 -0.642 -6.193 1.00 92.81 113 ILE A C 1
ATOM 900 O O . ILE A 1 113 ? 2.701 -0.688 -5.463 1.00 92.81 113 ILE A O 1
ATOM 904 N N . CYS A 1 114 ? 4.914 -0.480 -5.678 1.00 90.19 114 CYS A N 1
ATOM 905 C CA . CYS A 1 114 ? 5.151 -0.383 -4.232 1.00 90.19 114 CYS A CA 1
ATOM 906 C C . CYS A 1 114 ? 5.215 1.050 -3.709 1.00 90.19 114 CYS A C 1
ATOM 908 O O . CYS A 1 114 ? 5.291 1.237 -2.497 1.00 90.19 114 CYS A O 1
ATOM 910 N N . THR A 1 115 ? 5.195 2.065 -4.577 1.00 89.94 115 THR A N 1
ATOM 911 C CA . THR A 1 115 ? 5.298 3.501 -4.240 1.00 89.94 115 THR A CA 1
ATOM 912 C C . THR A 1 115 ? 6.556 3.880 -3.445 1.00 89.94 115 THR A C 1
ATOM 914 O O . THR A 1 115 ? 6.588 4.894 -2.745 1.00 89.94 115 THR A O 1
ATOM 917 N N . LEU A 1 116 ? 7.593 3.043 -3.515 1.00 87.00 116 LEU A N 1
ATOM 918 C CA . LEU A 1 116 ? 8.907 3.312 -2.933 1.00 87.00 116 LEU A CA 1
ATOM 919 C C . LEU A 1 116 ? 9.813 3.939 -3.990 1.00 87.00 116 LEU A C 1
ATOM 921 O O . LEU A 1 116 ? 9.670 3.6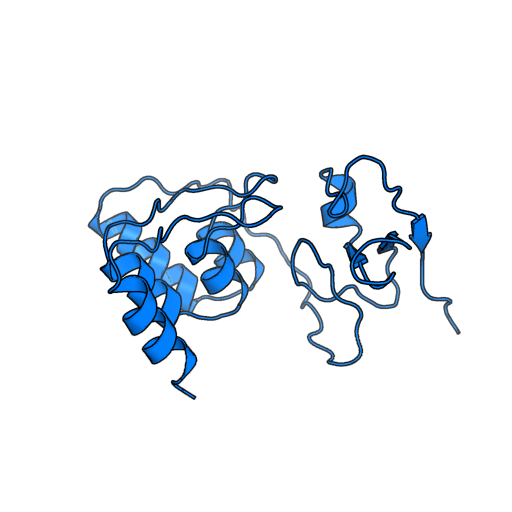44 -5.181 1.00 87.00 116 LEU A O 1
ATOM 925 N N . SER A 1 117 ? 10.754 4.772 -3.547 1.00 87.12 117 SER A N 1
ATOM 926 C CA . SER A 1 117 ? 11.828 5.265 -4.405 1.00 87.12 117 SER A CA 1
ATOM 927 C C . SER A 1 117 ? 12.629 4.095 -4.970 1.00 87.12 117 SER A C 1
ATOM 929 O O . SER A 1 117 ? 12.919 3.126 -4.268 1.00 87.12 117 SER A O 1
ATOM 931 N N . ILE A 1 118 ? 12.985 4.208 -6.240 1.00 87.75 118 ILE A N 1
ATOM 932 C CA . ILE A 1 118 ? 13.930 3.347 -6.936 1.00 87.75 118 ILE A CA 1
ATOM 933 C C . ILE A 1 118 ? 15.290 4.055 -6.856 1.00 87.75 118 ILE A C 1
ATOM 935 O O . ILE A 1 118 ? 15.380 5.189 -7.338 1.00 87.75 118 ILE A O 1
ATOM 939 N N . PRO A 1 119 ? 16.320 3.443 -6.245 1.00 83.00 119 PRO A N 1
ATOM 940 C CA . PRO A 1 119 ? 17.668 4.008 -6.230 1.00 83.00 119 PRO A CA 1
ATOM 941 C C . PRO A 1 119 ? 18.207 4.227 -7.651 1.00 83.00 119 PRO A C 1
ATOM 943 O O . PRO A 1 119 ? 17.908 3.452 -8.558 1.00 83.00 119 PRO A O 1
ATOM 946 N N . GLU A 1 120 ? 18.980 5.294 -7.852 1.00 81.00 120 GLU A N 1
ATOM 947 C CA . GLU A 1 120 ? 19.504 5.681 -9.176 1.00 81.00 120 GLU A CA 1
ATOM 948 C C . GLU A 1 120 ? 20.508 4.648 -9.722 1.00 81.00 120 GLU A C 1
ATOM 950 O O . GLU A 1 120 ? 20.552 4.364 -10.913 1.00 81.00 120 GLU A O 1
ATOM 955 N N . ASP A 1 121 ? 21.272 3.999 -8.850 1.00 81.25 121 ASP A N 1
ATOM 956 C CA . ASP A 1 121 ? 22.262 2.977 -9.195 1.00 81.25 121 ASP A CA 1
ATOM 957 C C . ASP A 1 121 ? 21.665 1.572 -9.395 1.00 81.25 121 ASP A C 1
ATOM 959 O O . ASP A 1 121 ? 22.379 0.624 -9.746 1.00 81.25 121 ASP A O 1
ATOM 963 N N . GLU A 1 122 ? 20.350 1.422 -9.228 1.00 84.88 122 GLU A N 1
ATOM 964 C CA . GLU A 1 122 ? 19.666 0.143 -9.349 1.00 84.88 122 GLU A CA 1
ATOM 965 C C . GLU A 1 122 ? 19.012 -0.092 -10.712 1.00 84.88 122 GLU A C 1
ATOM 967 O O . GLU A 1 122 ? 18.585 0.801 -11.447 1.00 84.88 122 GLU A O 1
ATOM 972 N N . VAL A 1 123 ? 18.890 -1.378 -11.038 1.00 91.75 123 VAL A N 1
ATOM 973 C CA . VAL A 1 123 ? 18.099 -1.828 -12.178 1.00 91.75 123 VAL A CA 1
ATOM 974 C C . VAL A 1 123 ? 16.617 -1.598 -11.895 1.00 91.75 123 VAL A C 1
ATOM 976 O O . VAL A 1 123 ? 16.084 -2.026 -10.864 1.00 91.75 123 VAL A O 1
ATOM 979 N N . PHE A 1 124 ? 15.923 -1.029 -12.870 1.00 93.62 124 PHE A N 1
ATOM 980 C CA . PHE A 1 124 ? 14.477 -0.865 -12.858 1.00 93.62 124 PHE A CA 1
ATOM 981 C C . PHE A 1 124 ? 13.866 -1.272 -14.192 1.00 93.62 124 PHE A C 1
ATOM 983 O O . PHE A 1 124 ? 14.561 -1.606 -15.153 1.00 93.62 124 PHE A O 1
ATOM 990 N N . TYR A 1 125 ? 12.542 -1.278 -14.230 1.00 95.88 125 TYR A N 1
ATOM 991 C CA . TYR A 1 125 ? 11.771 -1.656 -15.399 1.00 95.88 125 TYR A CA 1
ATOM 992 C C . TYR A 1 125 ? 10.797 -0.539 -15.741 1.00 95.88 125 TYR A C 1
ATOM 994 O O . TYR A 1 125 ? 10.158 0.000 -14.842 1.00 95.88 125 TYR A O 1
ATOM 1002 N N . GLU A 1 126 ? 10.674 -0.193 -17.015 1.00 96.06 126 GLU A N 1
ATOM 1003 C CA . GLU A 1 126 ? 9.751 0.840 -17.486 1.00 96.06 126 GLU A CA 1
ATOM 1004 C C . GLU A 1 126 ? 8.748 0.269 -18.490 1.00 96.06 126 GLU A C 1
ATOM 1006 O O . GLU A 1 126 ? 9.087 -0.586 -19.311 1.00 96.06 126 GLU A O 1
ATOM 1011 N N . CYS A 1 127 ? 7.513 0.760 -18.447 1.00 97.00 127 CYS A N 1
ATOM 1012 C CA . CYS A 1 127 ? 6.543 0.554 -19.514 1.00 97.00 127 CYS A CA 1
ATOM 1013 C C . CYS A 1 127 ? 6.444 1.838 -20.338 1.00 97.00 127 CYS A C 1
ATOM 1015 O O . CYS A 1 127 ? 5.998 2.868 -19.835 1.00 97.00 127 CYS A O 1
ATOM 1017 N N . GLY A 1 128 ? 6.770 1.758 -21.629 1.00 95.12 128 GLY A N 1
ATOM 1018 C CA . GLY A 1 128 ? 6.679 2.895 -22.553 1.00 95.12 128 GLY A CA 1
ATOM 1019 C C . GLY A 1 128 ? 5.251 3.312 -22.936 1.00 95.12 128 GLY A C 1
ATOM 1020 O O . GLY A 1 128 ? 5.089 4.228 -23.736 1.00 95.12 128 GLY A O 1
ATOM 1021 N N . VAL A 1 129 ? 4.218 2.646 -22.402 1.00 96.56 129 VAL A N 1
ATOM 1022 C CA . VAL A 1 129 ? 2.807 2.866 -22.770 1.00 96.56 129 VAL A CA 1
ATOM 1023 C C . VAL A 1 129 ? 1.970 3.359 -21.584 1.00 96.56 129 VAL A C 1
ATOM 1025 O O . VAL A 1 129 ? 1.242 4.345 -21.702 1.00 96.56 129 VAL A O 1
ATOM 1028 N N . CYS A 1 130 ? 2.064 2.704 -20.423 1.00 96.31 130 CYS A N 1
ATOM 1029 C CA . CYS A 1 130 ? 1.321 3.095 -19.221 1.00 96.31 130 CYS A CA 1
ATOM 1030 C C . CYS A 1 130 ? 1.793 4.448 -18.669 1.00 96.31 130 CYS A C 1
ATOM 1032 O O . CYS A 1 130 ? 2.964 4.799 -18.780 1.00 96.31 130 CYS A O 1
ATOM 1034 N N . ASN A 1 131 ? 0.878 5.211 -18.061 1.00 91.00 131 ASN A N 1
ATOM 1035 C CA . ASN A 1 131 ? 1.157 6.527 -17.466 1.00 91.00 131 ASN A CA 1
ATOM 1036 C C . ASN A 1 131 ? 1.888 7.497 -18.416 1.00 91.00 131 ASN A C 1
ATOM 1038 O O . ASN A 1 131 ? 2.745 8.270 -17.996 1.00 91.00 131 ASN A O 1
ATOM 1042 N N . SER A 1 132 ? 1.547 7.466 -19.711 1.00 92.00 132 SER A N 1
ATOM 1043 C CA . SER A 1 132 ? 2.231 8.244 -20.760 1.00 92.00 132 SER A CA 1
ATOM 1044 C C . SER A 1 132 ? 3.735 7.946 -20.849 1.00 92.00 132 SER A C 1
ATOM 1046 O O . SER A 1 132 ? 4.537 8.850 -21.065 1.00 92.00 132 SER A O 1
ATOM 1048 N N . GLY A 1 133 ? 4.112 6.682 -20.638 1.00 89.81 133 GLY A N 1
ATOM 1049 C CA . GLY A 1 133 ? 5.500 6.220 -20.623 1.00 89.81 133 GLY A CA 1
ATOM 1050 C C . GLY A 1 133 ? 6.225 6.406 -19.288 1.00 89.81 133 GLY A C 1
ATOM 1051 O O . GLY A 1 133 ? 7.414 6.129 -19.217 1.00 89.81 133 GLY A O 1
ATOM 1052 N N . ASN A 1 134 ? 5.537 6.863 -18.234 1.00 90.44 134 ASN A N 1
ATOM 1053 C CA . ASN A 1 134 ? 6.132 7.116 -16.914 1.00 90.44 134 ASN 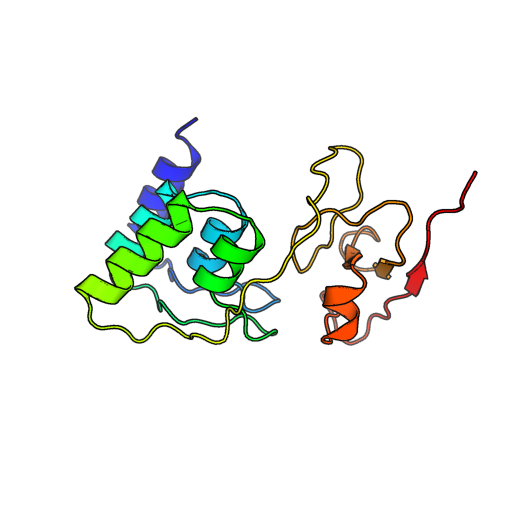A CA 1
ATOM 1054 C C . ASN A 1 134 ? 5.827 6.026 -15.883 1.00 90.44 134 ASN A C 1
ATOM 1056 O O . ASN A 1 134 ? 5.853 6.297 -14.685 1.00 90.44 134 ASN A O 1
ATOM 1060 N N . PHE A 1 135 ? 5.501 4.816 -16.329 1.00 95.25 135 PHE A N 1
ATOM 1061 C CA . PHE A 1 135 ? 5.278 3.699 -15.425 1.00 95.25 135 PHE A CA 1
ATOM 1062 C C . PHE A 1 135 ? 6.594 2.961 -15.174 1.00 95.25 135 PHE A C 1
ATOM 1064 O O . PHE A 1 135 ? 7.170 2.381 -16.097 1.00 95.25 135 PHE A O 1
ATOM 1071 N N . HIS A 1 136 ? 7.040 2.940 -13.925 1.00 95.19 136 HIS A N 1
ATOM 1072 C CA . HIS A 1 136 ? 8.288 2.338 -13.490 1.00 95.19 136 HIS A CA 1
ATOM 1073 C C . HIS A 1 136 ? 8.044 1.276 -12.418 1.00 95.19 136 HIS A C 1
ATOM 1075 O O . HIS A 1 136 ? 7.152 1.361 -11.580 1.00 95.19 136 HIS A O 1
ATOM 1081 N N . THR A 1 137 ? 8.868 0.239 -12.413 1.00 95.00 137 THR A N 1
ATOM 1082 C CA . THR A 1 137 ? 8.805 -0.859 -11.450 1.00 95.00 137 THR A CA 1
ATOM 1083 C C . THR A 1 137 ? 10.200 -1.140 -10.914 1.00 95.00 137 THR A C 1
ATOM 1085 O O . THR A 1 137 ? 11.149 -1.294 -11.685 1.00 95.00 137 THR A O 1
ATOM 1088 N N . CYS A 1 138 ? 10.341 -1.211 -9.588 1.00 92.38 138 CYS A N 1
ATOM 1089 C CA . CYS A 1 138 ? 11.602 -1.607 -8.963 1.00 92.38 138 CYS A CA 1
ATOM 1090 C C . CYS A 1 138 ? 11.900 -3.091 -9.219 1.00 92.38 138 CYS A C 1
ATOM 1092 O O . CYS A 1 138 ? 10.993 -3.899 -9.444 1.00 92.38 138 CYS A O 1
ATOM 1094 N N . SER A 1 139 ? 13.175 -3.471 -9.124 1.00 91.50 139 SER A N 1
ATOM 1095 C CA . SER A 1 139 ? 13.598 -4.859 -9.328 1.00 91.50 139 SER A CA 1
ATOM 1096 C C . SER A 1 139 ? 12.883 -5.860 -8.422 1.00 91.50 139 SER A C 1
ATOM 1098 O O . SER A 1 139 ? 12.582 -6.966 -8.865 1.00 91.50 139 SER A O 1
ATOM 1100 N N . GLU A 1 140 ? 12.578 -5.493 -7.178 1.00 89.06 140 GLU A N 1
ATOM 1101 C CA . GLU A 1 140 ? 11.849 -6.373 -6.262 1.00 89.06 140 GLU A CA 1
ATOM 1102 C C . GLU A 1 140 ? 10.432 -6.667 -6.755 1.00 89.06 140 GLU A C 1
ATOM 1104 O O . GLU A 1 140 ? 10.076 -7.833 -6.907 1.00 89.06 140 GLU A O 1
ATOM 1109 N N . CYS A 1 141 ? 9.651 -5.626 -7.072 1.00 92.25 141 CYS A N 1
ATOM 1110 C CA . CYS A 1 141 ? 8.279 -5.787 -7.555 1.00 92.25 141 CYS A CA 1
ATOM 1111 C C . CYS A 1 141 ? 8.237 -6.565 -8.871 1.00 92.25 141 CYS A C 1
ATOM 1113 O O . CYS A 1 141 ? 7.369 -7.411 -9.049 1.00 92.25 141 CYS A O 1
ATOM 1115 N N . TYR A 1 142 ? 9.201 -6.346 -9.768 1.00 94.19 142 TYR A N 1
ATOM 1116 C CA . TYR A 1 142 ? 9.279 -7.101 -11.016 1.00 94.19 142 TYR A CA 1
ATOM 1117 C C . TYR A 1 142 ? 9.551 -8.599 -10.789 1.00 94.19 142 TYR A C 1
ATOM 1119 O O . TYR A 1 142 ? 8.886 -9.448 -11.393 1.00 94.19 142 TYR A O 1
ATOM 1127 N N . LYS A 1 143 ? 10.507 -8.934 -9.906 1.00 93.00 143 LYS A N 1
ATOM 1128 C CA . LYS A 1 143 ? 10.917 -10.321 -9.602 1.00 93.00 143 LYS A CA 1
ATOM 1129 C C . LYS A 1 143 ? 9.792 -11.152 -8.991 1.00 93.00 143 LYS A C 1
ATOM 1131 O O . LYS A 1 143 ? 9.710 -12.341 -9.276 1.00 93.00 143 LYS A O 1
ATOM 1136 N N . ILE A 1 144 ? 8.921 -10.531 -8.200 1.00 90.50 144 ILE A N 1
ATOM 1137 C CA . ILE A 1 144 ? 7.743 -11.187 -7.609 1.00 90.50 144 ILE A CA 1
ATOM 1138 C C . ILE A 1 144 ? 6.527 -11.212 -8.551 1.00 90.50 144 ILE A C 1
ATOM 1140 O O . ILE A 1 144 ? 5.429 -11.545 -8.123 1.00 90.50 144 ILE A O 1
ATOM 1144 N N . GLY A 1 145 ? 6.708 -10.866 -9.831 1.00 92.31 145 GLY A N 1
ATOM 1145 C CA . GLY A 1 145 ? 5.662 -10.960 -10.853 1.00 92.31 145 GLY A CA 1
ATOM 1146 C C . GLY A 1 145 ? 4.925 -9.656 -11.156 1.00 92.31 145 GLY A C 1
ATOM 1147 O O . GLY A 1 145 ? 3.999 -9.671 -11.956 1.00 92.31 145 GLY A O 1
ATOM 1148 N N . GLY A 1 146 ? 5.338 -8.521 -10.589 1.00 93.69 146 GLY A N 1
ATOM 1149 C CA . GLY A 1 146 ? 4.734 -7.219 -10.864 1.00 93.69 146 GLY A CA 1
ATOM 1150 C C . GLY A 1 146 ? 4.854 -6.833 -12.338 1.00 93.69 146 GLY A C 1
ATOM 1151 O O . GLY A 1 146 ? 5.929 -6.935 -12.940 1.00 93.69 146 GLY A O 1
ATOM 1152 N N . ARG A 1 147 ? 3.736 -6.408 -12.922 1.00 95.25 147 ARG A N 1
ATOM 1153 C CA . ARG A 1 147 ? 3.611 -5.920 -14.300 1.00 95.25 147 ARG A CA 1
ATOM 1154 C C . ARG A 1 147 ? 2.922 -4.559 -14.294 1.00 95.25 147 ARG A C 1
ATOM 1156 O O . ARG A 1 147 ? 2.488 -4.089 -13.246 1.00 95.25 147 ARG A O 1
ATOM 1163 N N . CYS A 1 148 ? 2.895 -3.902 -15.448 1.00 96.12 148 CYS A N 1
ATOM 1164 C CA . CYS A 1 148 ? 2.164 -2.647 -15.591 1.00 96.12 148 CYS A CA 1
ATOM 1165 C C . CYS A 1 148 ? 0.656 -2.884 -15.758 1.00 96.12 148 CYS A C 1
ATOM 1167 O O . CYS A 1 148 ? 0.196 -4.017 -15.709 1.00 96.12 148 CYS A O 1
ATOM 1169 N N . LEU A 1 149 ? -0.104 -1.810 -15.987 1.00 95.25 149 LEU A N 1
ATOM 1170 C CA . LEU A 1 149 ? -1.573 -1.801 -15.920 1.00 95.25 149 LEU A CA 1
ATOM 1171 C C . LEU A 1 149 ? -2.295 -2.678 -16.961 1.00 95.25 149 LEU A C 1
ATOM 1173 O O . LEU A 1 149 ? -3.521 -2.779 -16.918 1.00 95.25 149 LEU A O 1
ATOM 1177 N N . LYS A 1 150 ? -1.573 -3.238 -17.937 1.00 94.62 150 LYS A N 1
ATOM 1178 C CA . LYS A 1 150 ? -2.124 -4.143 -18.949 1.00 94.62 150 LYS A CA 1
ATOM 1179 C C . LYS A 1 150 ? -1.171 -5.297 -19.235 1.00 94.62 150 LYS A C 1
ATOM 1181 O O . LYS A 1 150 ? 0.041 -5.098 -19.295 1.00 94.62 150 LYS A O 1
ATOM 1186 N N . ASP A 1 151 ? -1.746 -6.469 -19.480 1.00 90.62 151 ASP A N 1
ATOM 1187 C CA . ASP A 1 151 ? -1.004 -7.716 -19.697 1.00 90.62 151 ASP A CA 1
ATOM 1188 C C . ASP A 1 151 ? -0.282 -7.779 -21.052 1.00 90.62 151 ASP A C 1
ATOM 1190 O O . ASP A 1 151 ? 0.688 -8.517 -21.202 1.00 90.62 151 ASP A O 1
ATOM 1194 N N . ASP A 1 152 ? -0.742 -7.016 -22.047 1.00 94.81 152 ASP A N 1
ATOM 1195 C CA . ASP A 1 152 ? -0.156 -6.951 -23.392 1.00 94.81 152 ASP A CA 1
ATOM 1196 C C . ASP A 1 152 ? 1.034 -5.986 -23.493 1.00 94.81 152 ASP A C 1
ATOM 1198 O O . ASP A 1 152 ? 1.690 -5.896 -24.532 1.00 94.81 152 ASP A O 1
ATOM 1202 N N . HIS A 1 153 ? 1.325 -5.252 -22.423 1.00 96.31 153 HIS A N 1
ATOM 1203 C CA . HIS A 1 153 ? 2.447 -4.335 -22.361 1.00 96.31 153 HIS A CA 1
ATOM 1204 C C . HIS A 1 153 ? 3.683 -5.016 -21.766 1.00 96.31 153 HIS A C 1
ATOM 1206 O O . HIS A 1 153 ? 3.646 -5.613 -20.689 1.00 96.31 153 HIS A O 1
ATOM 1212 N N . GLU A 1 154 ? 4.824 -4.831 -22.422 1.00 94.62 154 GLU A N 1
ATOM 1213 C CA . GLU A 1 154 ? 6.104 -5.334 -21.935 1.00 94.62 154 GLU A CA 1
ATOM 1214 C C . GLU A 1 154 ? 6.850 -4.286 -21.102 1.00 94.62 154 GLU A C 1
ATOM 1216 O O . GLU A 1 154 ? 6.793 -3.079 -21.356 1.00 94.62 154 GLU A O 1
ATOM 1221 N N . LEU A 1 155 ? 7.577 -4.774 -20.096 1.00 96.19 155 LEU A N 1
ATOM 1222 C CA . LEU A 1 155 ? 8.440 -3.972 -19.240 1.00 96.19 155 LEU A CA 1
ATOM 1223 C C . LEU A 1 155 ? 9.891 -4.071 -19.720 1.00 96.19 155 LEU A C 1
ATOM 1225 O O . LEU A 1 155 ? 10.490 -5.147 -19.705 1.00 96.19 155 LEU A O 1
ATOM 1229 N N . ALA A 1 156 ? 10.475 -2.941 -20.111 1.00 96.31 156 ALA A N 1
ATOM 1230 C CA . ALA A 1 156 ? 11.857 -2.867 -20.562 1.00 96.31 156 ALA A CA 1
ATOM 1231 C C . ALA A 1 156 ? 12.803 -2.622 -19.380 1.00 96.31 156 ALA A C 1
ATOM 1233 O O . ALA A 1 156 ? 12.603 -1.693 -18.601 1.00 96.31 156 ALA A O 1
ATOM 1234 N N . GLN A 1 157 ? 13.860 -3.427 -19.266 1.00 96.25 157 GLN A N 1
ATOM 1235 C CA . GLN A 1 157 ? 14.893 -3.241 -18.247 1.00 96.25 157 GLN A CA 1
ATOM 1236 C C . GLN A 1 157 ? 15.747 -1.993 -18.541 1.00 96.25 157 GLN A C 1
ATOM 1238 O O . GLN A 1 157 ? 16.114 -1.723 -19.693 1.00 96.25 157 GLN A O 1
ATOM 1243 N N . ARG A 1 158 ? 16.082 -1.246 -17.488 1.00 93.50 158 ARG A N 1
ATOM 1244 C CA . ARG A 1 158 ? 16.899 -0.026 -17.491 1.00 93.50 158 ARG A CA 1
ATOM 1245 C C . ARG A 1 158 ? 17.823 -0.000 -16.270 1.00 93.50 158 ARG A C 1
ATOM 1247 O O . ARG A 1 158 ? 17.551 -0.652 -15.265 1.00 93.50 158 ARG A O 1
ATOM 1254 N N . LYS A 1 159 ? 18.913 0.756 -16.369 1.00 88.06 159 LYS A N 1
ATOM 1255 C CA . LYS A 1 159 ? 19.818 1.129 -15.273 1.00 88.06 159 LYS A CA 1
ATOM 1256 C C . LYS A 1 159 ? 20.343 2.523 -15.611 1.00 88.06 159 LYS A C 1
ATOM 1258 O O . LYS A 1 159 ? 20.694 2.742 -16.778 1.00 88.06 159 LYS A O 1
ATOM 1263 N N . ASP A 1 160 ? 20.362 3.451 -14.657 1.00 80.44 160 ASP A N 1
ATOM 1264 C CA . ASP A 1 160 ? 20.987 4.748 -14.914 1.00 80.44 160 ASP A CA 1
ATOM 1265 C C . ASP A 1 160 ? 22.504 4.530 -15.113 1.00 80.44 160 ASP A C 1
ATOM 1267 O O . ASP A 1 160 ? 23.103 3.589 -14.580 1.00 80.44 160 ASP A O 1
ATOM 1271 N N . LYS A 1 161 ? 23.124 5.314 -15.999 1.00 70.56 161 LYS A N 1
ATOM 1272 C CA . LYS A 1 161 ? 24.559 5.175 -16.278 1.00 70.56 161 LYS A CA 1
ATOM 1273 C C . LYS A 1 161 ? 25.340 5.725 -15.086 1.00 70.56 161 LYS A C 1
ATOM 1275 O O . LYS A 1 161 ? 25.054 6.833 -14.654 1.00 70.56 161 LYS A O 1
ATOM 1280 N N . GLU A 1 162 ? 26.327 4.972 -14.604 1.00 59.91 162 GLU A N 1
ATOM 1281 C CA . GLU A 1 162 ? 27.370 5.520 -13.730 1.00 59.91 162 GLU A CA 1
ATOM 1282 C C . GLU A 1 162 ? 28.131 6.583 -14.548 1.00 59.91 162 GLU A C 1
ATOM 1284 O O . GLU A 1 162 ? 28.618 6.271 -15.641 1.00 59.91 162 GLU A O 1
ATOM 1289 N N . GLU A 1 163 ? 28.118 7.841 -14.089 1.00 52.50 163 GLU A N 1
ATOM 1290 C CA . GLU A 1 163 ? 28.888 8.948 -14.688 1.00 52.50 163 GLU A CA 1
ATOM 1291 C C . GLU A 1 163 ? 30.403 8.748 -14.545 1.00 52.50 163 GLU A C 1
ATOM 1293 O O . GLU A 1 163 ? 30.855 8.289 -13.469 1.00 52.50 163 GLU A O 1
#

Organism: NCBI:txid307937

Foldseek 3Di:
DCVVVVVLLVQLPDPPDQQLDADLFSQGQLLVCLLPLNQSSNVSSVVSVRDDQCGATNLRAGSLLNNQLQVSVSNNVVSVVSCVVVVHDDDPPSPRDPDDPQPPPPPFQAAPNSRTGADQQAKKWWWCPPPVRSHIHGPVCVVSPDDDSDPPTDIHIDHHDDD

Secondary structure (DSSP, 8-state):
--HHHHHHHHHHTSTT--TT---TT---HHHHHHHTT-HHHHHHHHHTS-S-TT---TTS--HHHHHHHTT-HHHHHHHHHHHHHHTPPP-TT------------TTS-B-TTT-PBPPTTSEEEEESSGGGGTEEEEHHHHHTT---SSTTPPPEEEEPPP-

Radius of gyration: 17.04 Å; chains: 1; bounding box: 52×34×44 Å

Sequence (163 aa):
MNGHETVAITLLGHDSVDPDQEDHYGSTPLSIAARHYRTEIVKVLLATGQVTFDSRDCFGRTSLWWARRRGNTDTEEVLLDYAEKRGMPVCDNDEFIEVSPISNNRTSRWCDICTLSIPEDEVFYECGVCNSGNFHTCSECYKIGGRCLKDDHELAQRKDKEE